Protein AF-Q10W03-F1 (afdb_monomer_lite)

Sequence (124 aa):
MLGINYPPSSGLFPDIRHQALEIKHHTGKSITVDFGRHHPGSEEIINETWNQKLQIKVNQVRYLIALAPPPTYKVSTLILLTESEIMDVFGVSPKATIKYQMGISKKWCEEHQGKMLVGQSIWL

Structure (mmCIF, N/CA/C/O backbone):
data_AF-Q10W03-F1
#
_entry.id   AF-Q10W03-F1
#
loop_
_atom_site.group_PDB
_atom_site.id
_atom_site.type_symbol
_atom_site.label_atom_id
_atom_site.label_alt_id
_atom_site.label_comp_id
_atom_site.label_asym_id
_atom_site.label_entity_id
_atom_site.label_seq_id
_atom_site.pdbx_PDB_ins_code
_atom_site.Cartn_x
_atom_site.Cartn_y
_atom_site.Cartn_z
_atom_site.occupancy
_atom_site.B_iso_or_equiv
_atom_site.auth_seq_id
_atom_site.auth_comp_id
_atom_site.auth_asym_id
_atom_site.auth_atom_id
_atom_site.pdbx_PDB_model_num
ATOM 1 N N . MET A 1 1 ? -19.520 -9.509 -12.313 1.00 34.53 1 MET A N 1
ATOM 2 C CA . MET A 1 1 ? -20.001 -8.338 -11.552 1.00 34.53 1 MET A CA 1
ATOM 3 C C . MET A 1 1 ? -20.333 -8.829 -10.145 1.00 34.53 1 MET A C 1
ATOM 5 O O . MET A 1 1 ? -21.371 -9.446 -9.961 1.00 34.53 1 MET A O 1
ATOM 9 N N . LEU A 1 2 ? -19.400 -8.707 -9.196 1.00 37.47 2 LEU A N 1
ATOM 10 C CA . LEU A 1 2 ? -19.584 -9.168 -7.812 1.00 37.47 2 LEU A CA 1
ATOM 11 C C . LEU A 1 2 ? -20.235 -8.043 -6.999 1.00 37.47 2 LEU A C 1
ATOM 13 O O . LEU A 1 2 ? -19.556 -7.282 -6.320 1.00 37.47 2 LEU A O 1
ATOM 17 N N . GLY A 1 3 ? -21.551 -7.898 -7.137 1.00 35.19 3 GLY A N 1
ATOM 18 C CA . GLY A 1 3 ? -22.354 -7.076 -6.238 1.00 35.19 3 GLY A CA 1
ATOM 19 C C . GLY A 1 3 ? -22.885 -7.960 -5.120 1.00 35.19 3 GLY A C 1
ATOM 20 O O . GLY A 1 3 ? -23.785 -8.764 -5.352 1.00 35.19 3 GLY A O 1
ATOM 21 N N . ILE A 1 4 ? -22.318 -7.846 -3.921 1.00 45.59 4 ILE A N 1
ATOM 22 C CA . ILE A 1 4 ? -22.945 -8.404 -2.721 1.00 45.59 4 ILE A CA 1
ATOM 23 C C . ILE A 1 4 ? -24.218 -7.580 -2.492 1.00 45.59 4 ILE A C 1
ATOM 25 O O . ILE A 1 4 ? -24.146 -6.393 -2.178 1.00 45.59 4 ILE A O 1
ATOM 29 N N . ASN A 1 5 ? -25.384 -8.191 -2.718 1.00 43.19 5 ASN A N 1
ATOM 30 C CA . ASN A 1 5 ? -26.686 -7.576 -2.466 1.00 43.19 5 ASN A CA 1
ATOM 31 C C . ASN A 1 5 ? -26.882 -7.408 -0.954 1.00 43.19 5 ASN A C 1
ATOM 33 O O . ASN A 1 5 ? -27.284 -8.347 -0.268 1.00 43.19 5 ASN A O 1
ATOM 37 N N . TYR A 1 6 ? -26.613 -6.212 -0.436 1.00 48.69 6 TYR A N 1
ATOM 38 C CA . TYR A 1 6 ? -27.100 -5.816 0.882 1.00 48.69 6 TYR A CA 1
ATOM 39 C C . TYR A 1 6 ? -28.586 -5.431 0.783 1.00 48.69 6 TYR A C 1
ATOM 41 O O . TYR A 1 6 ? -28.965 -4.719 -0.151 1.00 48.69 6 TYR A O 1
ATOM 49 N N . PRO A 1 7 ? -29.450 -5.883 1.711 1.00 46.53 7 PRO A N 1
ATOM 50 C CA . PRO A 1 7 ? -30.857 -5.500 1.706 1.00 46.53 7 PRO A CA 1
ATOM 51 C C . PRO A 1 7 ? -31.017 -3.978 1.914 1.00 46.53 7 PRO A C 1
ATOM 53 O O . PRO A 1 7 ? -30.262 -3.389 2.692 1.00 46.53 7 PRO A O 1
ATOM 56 N N . PRO A 1 8 ? -31.998 -3.313 1.269 1.00 54.28 8 PRO A N 1
ATOM 57 C CA . PRO A 1 8 ? -31.991 -1.855 1.087 1.00 54.28 8 PRO A CA 1
ATOM 58 C C . PRO A 1 8 ? -32.394 -1.028 2.322 1.00 54.28 8 PRO A C 1
ATOM 60 O O . PRO A 1 8 ? -32.637 0.168 2.195 1.00 54.28 8 PRO A O 1
ATOM 63 N N . SER A 1 9 ? -32.527 -1.624 3.509 1.00 48.84 9 SER A N 1
ATOM 64 C CA . SER A 1 9 ? -33.295 -1.024 4.612 1.00 48.84 9 SER A CA 1
ATOM 65 C C . SER A 1 9 ? -32.530 -0.786 5.919 1.00 48.84 9 SER A C 1
ATOM 67 O O . SER A 1 9 ? -33.158 -0.587 6.954 1.00 48.84 9 SER A O 1
ATOM 69 N N . SER A 1 10 ? -31.195 -0.754 5.913 1.00 50.09 10 SER A N 1
ATOM 70 C CA . SER A 1 10 ? -30.420 -0.404 7.120 1.00 50.09 10 SER A CA 1
ATOM 71 C C . SER A 1 10 ? -29.183 0.448 6.831 1.00 50.09 10 SER A C 1
ATOM 73 O O . SER A 1 10 ? -28.150 0.277 7.477 1.00 50.09 10 SER A O 1
ATOM 75 N N . GLY A 1 11 ? -29.274 1.351 5.849 1.00 53.00 11 GLY A N 1
ATOM 76 C CA . GLY A 1 11 ? -28.240 2.342 5.536 1.00 53.00 11 GLY A CA 1
ATOM 77 C C . GLY A 1 11 ? -28.098 3.381 6.649 1.00 53.00 11 GLY A C 1
ATOM 78 O O . GLY A 1 11 ? -28.486 4.535 6.488 1.00 53.00 11 GLY A O 1
ATOM 79 N N . LEU A 1 12 ? -27.599 2.956 7.807 1.00 49.69 12 LEU A N 1
ATOM 80 C CA . LEU A 1 12 ? -27.245 3.824 8.917 1.00 49.69 12 LEU A CA 1
ATOM 81 C C . LEU A 1 12 ? -25.761 4.171 8.801 1.00 49.69 12 LEU A C 1
ATOM 83 O O . LEU A 1 12 ? -24.909 3.289 8.867 1.00 49.69 12 LEU A O 1
ATOM 87 N N . PHE A 1 13 ? -25.494 5.476 8.702 1.00 50.97 13 PHE A N 1
ATOM 88 C CA . PHE A 1 13 ? -24.177 6.112 8.611 1.00 50.97 13 PHE A CA 1
ATOM 89 C C . PHE A 1 13 ? -23.419 5.881 7.294 1.00 50.97 13 PHE A C 1
ATOM 91 O O . PHE A 1 13 ? -23.538 4.828 6.673 1.00 50.97 13 PHE A O 1
ATOM 98 N N . PRO A 1 14 ? -22.643 6.877 6.825 1.00 53.69 14 PRO A N 1
ATOM 99 C CA . PRO A 1 14 ? -21.878 6.715 5.600 1.00 53.69 14 PRO A CA 1
ATOM 100 C C . PRO A 1 14 ? -20.869 5.574 5.797 1.00 53.69 14 PRO A C 1
ATOM 102 O O . PRO A 1 14 ? -20.241 5.470 6.853 1.00 53.69 14 PRO A O 1
ATOM 105 N N . ASP A 1 15 ? -20.711 4.720 4.783 1.00 58.84 15 ASP A N 1
ATOM 106 C CA . ASP A 1 15 ? -19.875 3.506 4.802 1.00 58.84 15 ASP A CA 1
ATOM 107 C C . ASP A 1 15 ? -18.355 3.809 4.817 1.00 58.84 15 ASP A C 1
ATOM 109 O O . ASP A 1 15 ? -17.513 3.063 4.324 1.00 58.84 15 ASP A O 1
ATOM 113 N N . ILE A 1 16 ? -17.977 4.949 5.404 1.00 61.50 16 ILE A N 1
ATOM 114 C CA . ILE A 1 16 ? -16.630 5.529 5.407 1.00 61.50 16 ILE A CA 1
ATOM 115 C C . ILE A 1 16 ? -15.619 4.580 6.050 1.00 61.50 16 ILE A C 1
ATOM 117 O O . ILE A 1 16 ? -14.463 4.543 5.637 1.00 61.50 16 ILE A O 1
ATOM 121 N N . ARG A 1 17 ? -16.055 3.757 7.014 1.00 53.53 17 ARG A N 1
ATOM 122 C CA . ARG A 1 17 ? -15.205 2.755 7.680 1.00 53.53 17 ARG A CA 1
ATOM 123 C C . ARG A 1 17 ? -14.593 1.760 6.691 1.00 53.53 17 ARG A C 1
ATOM 125 O O . ARG A 1 17 ? -13.501 1.268 6.935 1.00 53.53 17 ARG A O 1
ATOM 132 N N . HIS A 1 18 ? -15.274 1.491 5.576 1.00 60.75 18 HIS A N 1
ATOM 133 C CA . HIS A 1 18 ? -14.794 0.614 4.511 1.00 60.75 18 HIS A CA 1
ATOM 134 C C . HIS A 1 18 ? -14.255 1.403 3.305 1.00 60.75 18 HIS A C 1
ATOM 136 O O . HIS A 1 18 ? -13.846 0.790 2.322 1.00 60.75 18 HIS A O 1
ATOM 142 N N . GLN A 1 19 ? -14.218 2.735 3.370 1.00 73.88 19 GLN A N 1
ATOM 143 C CA . GLN A 1 19 ? -13.755 3.620 2.293 1.00 73.88 19 GLN A CA 1
ATOM 144 C C . GLN A 1 19 ? -12.468 4.375 2.650 1.00 73.88 19 GLN A C 1
ATOM 146 O O . GLN A 1 19 ? -11.981 5.160 1.838 1.00 73.88 19 GLN A O 1
ATOM 151 N N . ALA A 1 20 ? -11.899 4.144 3.839 1.00 85.69 20 ALA A N 1
ATOM 152 C CA . ALA A 1 20 ? -10.590 4.664 4.210 1.00 85.69 20 ALA A CA 1
ATOM 153 C C . ALA A 1 20 ? -9.514 4.034 3.311 1.00 85.69 20 ALA A C 1
ATOM 155 O O . ALA A 1 20 ? -9.090 2.894 3.511 1.00 85.69 20 ALA A O 1
ATOM 156 N N . LEU A 1 21 ? -9.119 4.782 2.285 1.00 89.00 21 LEU A N 1
ATOM 157 C CA . LEU A 1 21 ? -8.162 4.365 1.274 1.00 89.00 21 LEU A CA 1
ATOM 158 C C . LEU A 1 21 ? -7.032 5.386 1.204 1.00 89.00 21 LEU A C 1
ATOM 160 O O . LEU A 1 21 ? -7.260 6.556 0.891 1.00 89.00 21 LEU A O 1
ATOM 164 N N . GLU A 1 22 ? -5.810 4.935 1.447 1.00 89.00 22 GLU A N 1
ATOM 165 C CA . GLU A 1 22 ? -4.618 5.724 1.184 1.00 89.00 22 GLU A CA 1
ATOM 166 C C . GLU A 1 22 ? -4.077 5.391 -0.207 1.00 89.00 22 GLU A C 1
ATOM 168 O O . GLU A 1 22 ? -3.783 4.239 -0.532 1.00 89.00 22 GLU A O 1
ATOM 173 N N . ILE A 1 23 ? -3.946 6.420 -1.044 1.00 91.12 23 ILE A N 1
ATOM 174 C CA . ILE A 1 23 ? -3.450 6.278 -2.411 1.00 91.12 23 ILE A CA 1
ATOM 175 C C . ILE A 1 23 ? -1.988 6.705 -2.449 1.00 91.12 23 ILE A C 1
ATOM 177 O O . ILE A 1 23 ? -1.643 7.819 -2.049 1.00 91.12 23 ILE A O 1
ATOM 181 N N . LYS A 1 24 ? -1.125 5.834 -2.971 1.00 88.62 24 LYS A N 1
ATOM 182 C CA . LYS A 1 24 ? 0.300 6.111 -3.158 1.00 88.62 24 LYS A CA 1
ATOM 183 C C . LYS A 1 24 ? 0.677 5.945 -4.618 1.00 88.62 24 LYS A C 1
ATOM 185 O O . LYS A 1 24 ? 0.387 4.929 -5.239 1.00 88.62 24 LYS A O 1
ATOM 190 N N . HIS A 1 25 ? 1.368 6.943 -5.151 1.00 87.44 25 HIS A N 1
ATOM 191 C CA . HIS A 1 25 ? 1.945 6.894 -6.485 1.00 87.44 25 HIS A CA 1
ATOM 192 C C . HIS A 1 25 ? 3.465 6.838 -6.357 1.00 87.44 25 HIS A C 1
ATOM 194 O O . HIS A 1 25 ? 4.083 7.784 -5.865 1.00 87.44 25 HIS A O 1
ATOM 200 N N . HIS A 1 26 ? 4.062 5.717 -6.758 1.00 85.38 26 HIS A N 1
ATOM 201 C CA . HIS A 1 26 ? 5.485 5.463 -6.566 1.00 85.38 26 HIS A CA 1
ATOM 202 C C . HIS A 1 26 ? 6.252 5.523 -7.885 1.00 85.38 26 HIS A C 1
ATOM 204 O O . HIS A 1 26 ? 6.099 4.659 -8.747 1.00 85.38 26 HIS A O 1
ATOM 210 N N . THR A 1 27 ? 7.116 6.530 -8.015 1.00 80.69 27 THR A N 1
ATOM 211 C CA . THR A 1 27 ? 7.897 6.822 -9.232 1.00 80.69 27 THR A CA 1
ATOM 212 C C . THR A 1 27 ? 9.408 6.677 -9.040 1.00 80.69 27 THR A C 1
ATOM 214 O O . THR A 1 27 ? 10.193 7.059 -9.907 1.00 80.69 27 THR A O 1
ATOM 217 N N . GLY A 1 28 ? 9.849 6.156 -7.892 1.00 71.75 28 GLY A N 1
ATOM 218 C CA . GLY A 1 28 ? 11.267 6.002 -7.567 1.00 71.75 28 GLY A CA 1
ATOM 219 C C . GLY A 1 28 ? 11.917 4.782 -8.228 1.00 71.75 28 GLY A C 1
ATOM 220 O O . GLY A 1 28 ? 11.262 3.778 -8.495 1.00 71.75 28 GLY A O 1
ATOM 221 N N . LYS A 1 29 ? 13.243 4.842 -8.435 1.00 63.84 29 LYS A N 1
ATOM 222 C CA . LYS A 1 29 ? 14.055 3.666 -8.820 1.00 63.84 29 LYS A CA 1
ATOM 223 C C . LYS A 1 29 ? 14.201 2.659 -7.674 1.00 63.84 29 LYS A C 1
ATOM 225 O O . LYS A 1 29 ? 14.275 1.462 -7.923 1.00 63.84 29 LYS A O 1
ATOM 230 N N . SER A 1 30 ? 14.264 3.139 -6.429 1.00 65.31 30 SER A N 1
ATOM 231 C CA . SER A 1 30 ? 14.165 2.291 -5.240 1.00 65.31 30 SER A CA 1
ATOM 232 C C . SER A 1 30 ? 12.703 1.967 -4.995 1.00 65.31 30 SER A C 1
ATOM 234 O O . SER A 1 30 ? 11.881 2.880 -4.953 1.00 65.31 30 SER A O 1
ATOM 236 N N . ILE A 1 31 ? 12.371 0.697 -4.798 1.00 67.56 31 ILE A N 1
ATOM 237 C CA . ILE A 1 31 ? 10.983 0.262 -4.637 1.00 67.56 31 ILE A CA 1
ATOM 238 C C . ILE A 1 31 ? 10.601 0.259 -3.157 1.00 67.56 31 ILE A C 1
ATOM 240 O O . ILE A 1 31 ? 10.261 -0.766 -2.586 1.00 67.56 31 ILE A O 1
ATOM 244 N N . THR A 1 32 ? 10.749 1.420 -2.520 1.00 76.06 32 THR A N 1
ATOM 245 C CA . THR A 1 32 ? 10.415 1.626 -1.111 1.00 76.06 32 THR A CA 1
ATOM 246 C C . THR A 1 32 ? 9.210 2.544 -1.009 1.00 76.06 32 THR A C 1
ATOM 248 O O . THR A 1 32 ? 9.273 3.684 -1.465 1.00 76.06 32 THR A O 1
ATOM 251 N N . VAL A 1 33 ? 8.134 2.051 -0.407 1.00 78.12 33 VAL A N 1
ATOM 252 C CA . VAL A 1 33 ? 6.899 2.797 -0.168 1.00 78.12 33 VAL A CA 1
ATOM 253 C C . VAL A 1 33 ? 6.903 3.296 1.279 1.00 78.12 33 VAL A C 1
ATOM 255 O O . VAL A 1 33 ? 7.166 2.533 2.206 1.00 78.12 33 VAL A O 1
ATOM 258 N N . ASP A 1 34 ? 6.658 4.593 1.463 1.00 81.81 34 ASP A N 1
ATOM 259 C CA . ASP A 1 34 ? 6.554 5.251 2.772 1.00 81.81 34 ASP A CA 1
ATOM 260 C C . ASP A 1 34 ? 5.107 5.170 3.265 1.00 81.81 34 ASP A C 1
ATOM 262 O O . ASP A 1 34 ? 4.222 5.704 2.600 1.00 81.81 34 ASP A O 1
ATOM 266 N N . PHE A 1 35 ? 4.863 4.527 4.404 1.00 79.81 35 PHE A N 1
ATOM 267 C CA . PHE A 1 35 ? 3.551 4.388 5.052 1.00 79.81 35 PHE A CA 1
ATOM 268 C C . PHE A 1 35 ? 3.341 5.408 6.186 1.00 79.81 35 PHE A C 1
ATOM 270 O O . PHE A 1 35 ? 2.405 5.303 6.975 1.00 79.81 35 PHE A O 1
ATOM 277 N N . GLY A 1 36 ? 4.190 6.434 6.265 1.00 82.00 36 GLY A N 1
ATOM 278 C CA . GLY A 1 36 ? 4.119 7.455 7.301 1.00 82.00 36 GLY A CA 1
ATOM 279 C C . GLY A 1 36 ? 4.708 6.964 8.619 1.00 82.00 36 GLY A C 1
ATOM 280 O O . GLY A 1 36 ? 5.632 6.165 8.636 1.00 82.00 36 GLY A O 1
ATOM 281 N N . ARG A 1 37 ? 4.221 7.486 9.746 1.00 79.62 37 ARG A N 1
ATOM 282 C CA . ARG A 1 37 ? 4.764 7.178 11.085 1.00 79.62 37 ARG A CA 1
ATOM 283 C C . ARG A 1 37 ? 4.273 5.853 11.676 1.00 79.62 37 ARG A C 1
ATOM 285 O O . ARG A 1 37 ? 4.849 5.377 12.645 1.00 79.62 37 ARG A O 1
ATOM 292 N N . HIS A 1 38 ? 3.202 5.295 11.120 1.00 80.94 38 HIS A N 1
ATOM 293 C CA . HIS A 1 38 ? 2.467 4.189 11.721 1.00 80.94 38 HIS A CA 1
ATOM 294 C C . HIS A 1 38 ? 2.691 2.892 10.958 1.00 80.94 38 HIS A C 1
ATOM 296 O O . HIS A 1 38 ? 2.732 2.881 9.730 1.00 80.94 38 HIS A O 1
ATOM 302 N N . HIS A 1 39 ? 2.802 1.789 11.694 1.00 84.12 39 HIS A N 1
ATOM 303 C CA . HIS A 1 39 ? 2.791 0.459 11.099 1.00 84.12 39 HIS A CA 1
ATOM 304 C C . HIS A 1 39 ? 1.378 0.160 10.561 1.00 84.12 39 HIS A C 1
ATOM 306 O O . HIS A 1 39 ? 0.434 0.286 11.342 1.00 84.12 39 HIS A O 1
ATOM 312 N N . PRO A 1 40 ? 1.199 -0.283 9.301 1.00 85.38 40 PRO A N 1
ATOM 313 C CA . PRO A 1 40 ? -0.126 -0.532 8.723 1.00 85.38 40 PRO A CA 1
ATOM 314 C C . PRO A 1 40 ? -1.011 -1.463 9.564 1.00 85.38 40 PRO A C 1
ATOM 316 O O . PRO A 1 40 ? -2.187 -1.195 9.747 1.00 85.38 40 PRO A O 1
ATOM 319 N N . GLY A 1 41 ? -0.437 -2.510 10.162 1.00 85.69 41 GLY A N 1
ATOM 320 C CA . GLY A 1 41 ? -1.147 -3.407 11.088 1.00 85.69 41 GLY A CA 1
ATOM 321 C C . GLY A 1 41 ? -1.445 -2.857 12.497 1.00 85.69 41 GLY A C 1
ATOM 322 O O . GLY A 1 41 ? -1.886 -3.625 13.346 1.00 85.69 41 GLY A O 1
ATOM 323 N N . SER A 1 42 ? -1.174 -1.580 12.795 1.00 87.31 42 SER A N 1
ATOM 324 C CA . SER A 1 42 ? -1.372 -1.015 14.140 1.00 87.31 42 SER A CA 1
ATOM 325 C C . SER A 1 42 ? -2.854 -0.814 14.481 1.00 87.31 42 SER A C 1
ATOM 327 O O . SER A 1 42 ? -3.635 -0.308 13.676 1.00 87.31 42 SER A O 1
ATOM 329 N N . GLU A 1 43 ? -3.245 -1.146 15.713 1.00 89.94 43 GLU A N 1
ATOM 330 C CA . GLU A 1 43 ? -4.592 -0.863 16.228 1.00 89.94 43 GLU A CA 1
ATOM 331 C C . GLU A 1 43 ? -4.758 0.569 16.766 1.00 89.94 43 GLU A C 1
ATOM 333 O O . GLU A 1 43 ? -5.825 0.918 17.282 1.00 89.94 43 GLU A O 1
ATOM 338 N N . GLU A 1 44 ? -3.713 1.394 16.679 1.00 90.62 44 GLU A N 1
ATOM 339 C CA . GLU A 1 44 ? -3.744 2.783 17.125 1.00 90.62 44 GLU A CA 1
ATOM 340 C C . GLU A 1 44 ? -4.772 3.605 16.347 1.00 90.62 44 GLU A C 1
ATOM 342 O O . GLU A 1 44 ? -4.927 3.473 15.131 1.00 90.62 44 GLU A O 1
ATOM 347 N N . ILE A 1 45 ? -5.448 4.509 17.053 1.00 90.62 45 ILE A N 1
ATOM 348 C CA . ILE A 1 45 ? -6.338 5.489 16.436 1.00 90.62 45 ILE A CA 1
ATOM 349 C C . ILE A 1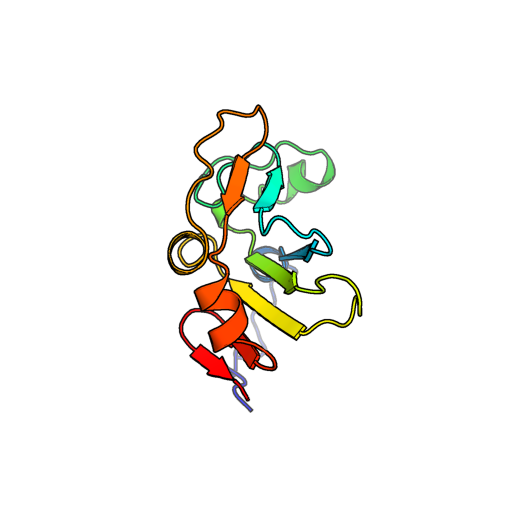 45 ? -5.482 6.568 15.778 1.00 90.62 45 ILE A C 1
ATOM 351 O O . ILE A 1 45 ? -4.581 7.133 16.404 1.00 90.62 45 ILE A O 1
ATOM 355 N N . ILE A 1 46 ? -5.784 6.891 14.520 1.00 89.25 46 ILE A N 1
ATOM 356 C CA . ILE A 1 46 ? -5.092 7.959 13.798 1.00 89.25 46 ILE A CA 1
ATOM 357 C C . ILE A 1 46 ? -5.416 9.290 14.489 1.00 89.25 46 ILE A C 1
ATOM 359 O O . ILE A 1 46 ? -6.524 9.814 14.364 1.00 89.25 46 ILE A O 1
ATOM 363 N N . ASN A 1 47 ? -4.457 9.824 15.248 1.00 88.81 47 ASN A N 1
ATOM 364 C CA . ASN A 1 47 ? -4.625 11.052 16.023 1.00 88.81 47 ASN A CA 1
ATOM 365 C C . ASN A 1 47 ? -4.438 12.297 15.141 1.00 88.81 47 ASN A C 1
ATOM 367 O O . ASN A 1 47 ? -3.426 12.993 15.227 1.00 88.81 47 ASN A O 1
ATOM 371 N N . GLU A 1 48 ? -5.410 12.527 14.263 1.00 86.38 48 GLU A N 1
ATOM 372 C CA . GLU A 1 48 ? -5.491 13.677 13.364 1.00 86.38 48 GLU A CA 1
ATOM 373 C C . GLU A 1 48 ? -6.852 14.361 13.519 1.00 86.38 48 GLU A C 1
ATOM 375 O O . GLU A 1 48 ? -7.867 13.701 13.764 1.00 86.38 48 GLU A O 1
ATOM 380 N N . THR A 1 49 ? -6.906 15.682 13.331 1.00 87.19 49 THR A N 1
ATOM 381 C CA . THR A 1 49 ? -8.129 16.480 13.546 1.00 87.19 49 THR A CA 1
ATOM 382 C C . THR A 1 49 ? -9.329 15.954 12.753 1.00 87.19 49 THR A C 1
ATOM 384 O O . THR A 1 49 ? -10.440 15.889 13.276 1.00 87.19 49 THR A O 1
ATOM 387 N N . TRP A 1 50 ? -9.110 15.513 11.511 1.00 84.75 50 TRP A N 1
ATOM 388 C CA . TRP A 1 50 ? -10.162 14.970 10.644 1.00 84.75 50 TRP A CA 1
ATOM 389 C C . TRP A 1 50 ? -10.734 13.634 11.145 1.00 84.75 50 TRP A C 1
ATOM 391 O O . TRP A 1 50 ? -11.874 13.297 10.829 1.00 84.75 50 TRP A O 1
ATOM 401 N N . ASN A 1 51 ? -9.978 12.893 11.958 1.00 87.38 51 ASN A N 1
ATOM 402 C CA . ASN A 1 51 ? -10.359 11.575 12.452 1.00 87.38 51 ASN A CA 1
ATOM 403 C C . ASN A 1 51 ? -10.951 11.599 13.874 1.00 87.38 51 ASN A C 1
ATOM 405 O O . ASN A 1 51 ? -11.426 10.576 14.359 1.00 87.38 51 ASN A O 1
ATOM 409 N N . GLN A 1 52 ? -10.998 12.754 14.547 1.00 85.25 52 GLN A N 1
ATOM 410 C CA . GLN A 1 52 ? -11.462 12.860 15.941 1.00 85.25 52 GLN A CA 1
ATOM 411 C C . GLN A 1 52 ? -12.881 12.315 16.174 1.00 85.25 52 GLN A C 1
ATOM 413 O O . GLN A 1 52 ? -13.175 11.820 17.257 1.00 85.25 52 GLN A O 1
ATOM 418 N N . LYS A 1 53 ? -13.769 12.379 15.176 1.00 85.06 53 LYS A N 1
ATOM 419 C CA . LYS A 1 53 ? -15.133 11.826 15.281 1.00 85.06 53 LYS A CA 1
ATOM 420 C C . LYS A 1 53 ? -15.250 10.392 14.770 1.00 85.06 53 LYS A C 1
ATOM 422 O O . LYS A 1 53 ? -16.107 9.655 15.241 1.00 85.06 53 LYS A O 1
ATOM 427 N N . LEU A 1 54 ? -14.431 10.025 13.786 1.00 83.62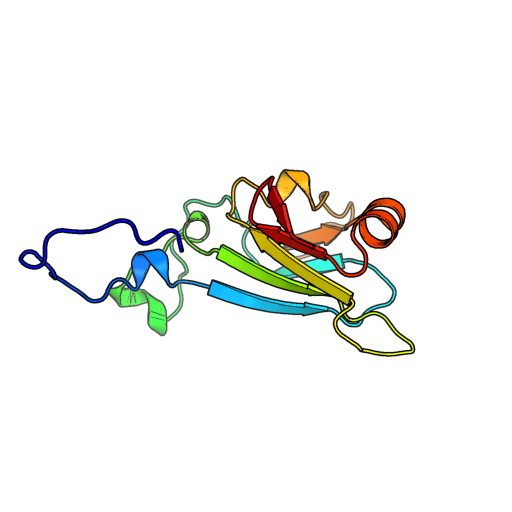 54 LEU A N 1
ATOM 428 C CA . LEU A 1 54 ? -14.517 8.734 13.100 1.00 83.62 54 LEU A CA 1
ATOM 429 C C . LEU A 1 54 ? -13.736 7.641 13.832 1.00 83.62 54 LEU A C 1
ATOM 431 O O . LEU A 1 54 ? -14.116 6.478 13.739 1.00 83.62 54 LEU A O 1
ATOM 435 N N . GLN A 1 55 ? -12.690 8.022 14.575 1.00 88.69 55 GLN A N 1
ATOM 436 C CA . GLN A 1 55 ? -11.862 7.120 15.376 1.00 88.69 55 GLN A CA 1
ATOM 437 C C . GLN A 1 55 ? -11.312 5.941 14.551 1.00 88.69 55 GLN A C 1
ATOM 439 O O . GLN A 1 55 ? -11.205 4.820 15.044 1.00 88.69 55 GLN A O 1
ATOM 444 N N . ILE A 1 56 ? -10.965 6.195 13.283 1.00 88.00 56 ILE A N 1
ATOM 445 C CA . ILE A 1 56 ? -10.380 5.199 12.380 1.00 88.00 56 ILE A CA 1
ATOM 446 C C . ILE A 1 56 ? -9.024 4.768 12.934 1.00 88.00 56 ILE A C 1
ATOM 448 O O . ILE A 1 56 ? -8.179 5.612 13.266 1.00 88.00 56 ILE A O 1
ATOM 452 N N . LYS A 1 57 ? -8.834 3.455 13.031 1.00 90.50 57 LYS A N 1
ATOM 453 C CA . LYS A 1 57 ? -7.558 2.831 13.378 1.00 90.50 57 LYS A CA 1
ATOM 454 C C . LYS A 1 57 ? -6.665 2.697 12.149 1.00 90.50 57 LYS A C 1
ATOM 456 O O . LYS A 1 57 ? -7.163 2.611 11.028 1.00 90.50 57 LYS A O 1
ATOM 461 N N . VAL A 1 58 ? -5.351 2.633 12.348 1.00 88.75 58 VAL A N 1
ATOM 462 C CA . VAL A 1 58 ? -4.393 2.468 11.238 1.00 88.75 58 VAL A CA 1
ATOM 463 C C . VAL A 1 58 ? -4.685 1.187 10.444 1.00 88.75 58 VAL A C 1
ATOM 465 O O . VAL A 1 58 ? -4.792 1.245 9.223 1.00 88.75 58 VAL A O 1
ATOM 468 N N . ASN A 1 59 ? -4.952 0.076 11.133 1.00 89.62 59 ASN A N 1
ATOM 469 C CA . ASN A 1 59 ? -5.305 -1.217 10.535 1.00 89.62 59 ASN A CA 1
ATOM 470 C C . ASN A 1 59 ? -6.646 -1.259 9.781 1.00 89.62 59 ASN A C 1
ATOM 472 O O . ASN A 1 59 ? -6.999 -2.290 9.224 1.00 89.62 59 ASN A O 1
ATOM 476 N N . GLN A 1 60 ? -7.410 -0.165 9.760 1.00 88.25 60 GLN A N 1
ATOM 477 C CA . GLN A 1 60 ? -8.644 -0.052 8.975 1.00 88.25 60 GLN A CA 1
ATOM 478 C C . GLN A 1 60 ? -8.419 0.658 7.632 1.00 88.25 60 GLN A C 1
ATOM 480 O O . GLN A 1 60 ? -9.344 0.749 6.823 1.00 88.25 60 GLN A O 1
ATOM 485 N N . VAL A 1 61 ? -7.209 1.168 7.387 1.00 88.56 61 VAL A N 1
ATOM 486 C CA . VAL A 1 61 ? -6.836 1.825 6.134 1.00 88.56 61 VAL A CA 1
ATOM 487 C C . VAL A 1 61 ? -6.394 0.777 5.119 1.00 88.56 61 VAL A C 1
ATOM 489 O O . VAL A 1 61 ? -5.517 -0.042 5.385 1.00 88.56 61 VAL A O 1
ATOM 492 N N . ARG A 1 62 ? -6.982 0.829 3.922 1.00 90.19 62 ARG A N 1
ATOM 493 C CA . ARG A 1 62 ? -6.511 0.062 2.761 1.00 90.19 62 ARG A CA 1
ATOM 494 C C . ARG A 1 62 ? -5.574 0.910 1.919 1.00 90.19 62 ARG A C 1
ATOM 496 O O . ARG A 1 62 ? -5.667 2.138 1.927 1.00 90.19 62 ARG A O 1
ATOM 503 N N . TYR A 1 63 ? -4.719 0.263 1.140 1.00 90.12 63 TYR A N 1
ATOM 504 C CA . TYR A 1 63 ? -3.717 0.952 0.335 1.00 90.12 63 TYR A CA 1
ATOM 505 C C . TYR A 1 63 ? -3.912 0.651 -1.140 1.00 90.12 63 TYR A C 1
ATOM 507 O O . TYR A 1 63 ? -3.872 -0.510 -1.540 1.00 90.12 63 TYR A O 1
ATOM 515 N N . LEU A 1 64 ? -4.079 1.703 -1.943 1.00 92.62 64 LEU A N 1
ATOM 516 C CA . LEU A 1 64 ? -3.980 1.631 -3.397 1.00 92.62 64 LEU A CA 1
ATOM 517 C C . LEU A 1 64 ? -2.627 2.196 -3.820 1.00 92.62 64 LEU A C 1
ATOM 519 O O . LEU A 1 64 ? -2.388 3.401 -3.742 1.00 92.62 64 LEU A O 1
ATOM 523 N N . ILE A 1 65 ? -1.740 1.324 -4.280 1.00 91.69 65 ILE A N 1
ATOM 524 C CA . ILE A 1 65 ? -0.378 1.673 -4.666 1.00 91.69 65 ILE A CA 1
ATOM 525 C C . ILE A 1 65 ? -0.247 1.512 -6.179 1.00 91.69 65 ILE A C 1
ATOM 527 O O . ILE A 1 65 ? -0.382 0.417 -6.724 1.00 91.69 65 ILE A O 1
ATOM 531 N N . ALA A 1 66 ? 0.030 2.619 -6.857 1.00 92.19 66 ALA A N 1
ATOM 532 C CA . ALA A 1 66 ? 0.332 2.656 -8.278 1.00 92.19 66 ALA A CA 1
ATOM 533 C C . ALA A 1 66 ? 1.849 2.718 -8.477 1.00 92.19 66 ALA A C 1
ATOM 535 O O . ALA A 1 66 ? 2.500 3.687 -8.073 1.00 92.19 66 ALA A O 1
ATOM 536 N N . LEU A 1 67 ? 2.412 1.685 -9.106 1.00 90.19 67 LEU A N 1
ATOM 537 C CA . LEU A 1 67 ? 3.827 1.639 -9.465 1.00 90.19 67 LEU A CA 1
ATOM 538 C C . LEU A 1 67 ? 4.016 2.250 -10.853 1.00 90.19 67 LEU A C 1
ATOM 540 O O . LEU A 1 67 ? 3.451 1.756 -11.828 1.00 90.19 67 LEU A O 1
ATOM 544 N N . ALA A 1 68 ? 4.816 3.310 -10.939 1.00 90.06 68 ALA A N 1
ATOM 545 C CA . ALA A 1 68 ? 5.091 4.041 -12.173 1.00 90.06 68 ALA A CA 1
ATOM 546 C C . ALA A 1 68 ? 6.594 4.353 -12.307 1.00 90.06 68 ALA A C 1
ATOM 548 O O . ALA A 1 68 ? 7.011 5.512 -12.201 1.00 90.06 68 ALA A O 1
ATOM 549 N N . PRO A 1 69 ? 7.443 3.327 -12.493 1.00 85.12 69 PRO A N 1
ATOM 550 C CA . PRO A 1 69 ? 8.888 3.500 -12.466 1.00 85.12 69 PRO A CA 1
ATOM 551 C C . PRO A 1 69 ? 9.406 4.354 -13.643 1.00 85.12 69 PRO A C 1
ATOM 553 O O . PRO A 1 69 ? 8.817 4.382 -14.733 1.00 85.12 69 PRO A O 1
ATOM 556 N N . PRO A 1 70 ? 10.556 5.029 -13.468 1.00 86.25 70 PRO A N 1
ATOM 557 C CA . PRO A 1 70 ? 11.230 5.715 -14.557 1.00 86.25 70 PRO A CA 1
ATOM 558 C C . PRO A 1 70 ? 11.787 4.690 -15.563 1.00 86.25 70 PRO A C 1
ATOM 560 O O . PRO A 1 70 ? 12.037 3.539 -15.204 1.00 86.25 70 PRO A O 1
ATOM 563 N N . PRO A 1 71 ? 12.052 5.096 -16.816 1.00 87.62 71 PRO A N 1
ATOM 564 C CA . PRO A 1 71 ? 11.920 6.458 -17.339 1.00 87.62 71 PRO A CA 1
ATOM 565 C C . PRO A 1 71 ? 10.512 6.797 -17.843 1.00 87.62 71 PRO A C 1
ATOM 567 O O . PRO A 1 71 ? 10.252 7.951 -18.161 1.00 87.62 71 PRO A O 1
ATOM 570 N N . THR A 1 72 ? 9.617 5.812 -17.963 1.00 86.06 72 THR A N 1
ATOM 571 C CA . THR A 1 72 ? 8.328 6.020 -18.643 1.00 86.06 72 THR A CA 1
ATOM 572 C C . THR A 1 72 ? 7.288 6.712 -17.770 1.00 86.06 72 THR A C 1
ATOM 574 O O . THR A 1 72 ? 6.403 7.363 -18.318 1.00 86.06 72 THR A O 1
ATOM 577 N N . TYR A 1 73 ? 7.378 6.556 -16.440 1.00 86.12 73 TYR A N 1
ATOM 578 C CA . TYR A 1 73 ? 6.409 7.067 -15.461 1.00 86.12 73 TYR A CA 1
ATOM 579 C C . TYR A 1 73 ? 4.953 6.678 -15.759 1.00 86.12 73 TYR A C 1
ATOM 581 O O . TYR A 1 73 ? 4.016 7.320 -15.287 1.00 86.12 73 TYR A O 1
ATOM 589 N N . LYS A 1 74 ? 4.748 5.619 -16.548 1.00 89.88 74 LYS A N 1
ATOM 590 C CA . LYS A 1 74 ? 3.433 5.029 -16.779 1.00 89.88 74 LYS A CA 1
ATOM 591 C C . LYS A 1 74 ? 3.143 4.053 -15.654 1.00 89.88 74 LYS A C 1
ATOM 593 O O . LYS A 1 74 ? 4.033 3.297 -15.268 1.00 89.88 74 LYS A O 1
ATOM 598 N N . VAL A 1 75 ? 1.900 4.043 -15.175 1.00 90.56 75 VAL A N 1
ATOM 599 C CA . VAL A 1 75 ? 1.444 3.039 -14.211 1.00 90.56 75 VAL A CA 1
ATOM 600 C C . VAL A 1 75 ? 1.579 1.664 -14.856 1.00 90.56 75 VAL A C 1
ATOM 602 O O . VAL A 1 75 ? 0.897 1.358 -15.832 1.00 90.56 75 VAL A O 1
ATOM 605 N N . SER A 1 76 ? 2.502 0.863 -14.336 1.00 89.12 76 SER A N 1
ATOM 606 C CA . SER A 1 76 ? 2.763 -0.494 -14.807 1.00 89.12 76 SER A CA 1
ATOM 607 C C . SER A 1 76 ? 1.999 -1.533 -14.000 1.00 89.12 76 SER A C 1
ATOM 609 O O . SER A 1 76 ? 1.701 -2.596 -14.528 1.00 89.12 76 SER A O 1
ATOM 611 N N . THR A 1 77 ? 1.706 -1.239 -12.732 1.00 88.94 77 THR A N 1
ATOM 612 C CA . THR A 1 77 ? 1.064 -2.173 -11.802 1.00 88.94 77 THR A CA 1
ATOM 613 C C . THR A 1 77 ? 0.216 -1.387 -10.810 1.00 88.94 77 THR A C 1
ATOM 615 O O . THR A 1 77 ? 0.661 -0.360 -10.284 1.00 88.94 77 THR A O 1
ATOM 618 N N . LEU A 1 78 ? -0.991 -1.884 -10.547 1.00 92.62 78 LEU A N 1
ATOM 619 C CA . LEU A 1 78 ? -1.859 -1.413 -9.468 1.00 92.62 78 LEU A CA 1
ATOM 620 C C . LEU A 1 78 ? -1.938 -2.484 -8.387 1.00 92.62 78 LEU A C 1
ATOM 622 O O . LEU A 1 78 ? -2.127 -3.661 -8.689 1.00 92.62 78 LEU A O 1
ATOM 626 N N . ILE A 1 79 ? -1.794 -2.065 -7.137 1.00 91.06 79 ILE A N 1
ATOM 627 C CA . ILE A 1 79 ? -1.783 -2.943 -5.971 1.00 91.06 79 ILE A CA 1
ATOM 628 C C . ILE A 1 79 ? -2.816 -2.411 -4.980 1.00 91.06 79 ILE A C 1
ATOM 630 O O . ILE A 1 79 ? -2.679 -1.281 -4.517 1.00 91.06 79 ILE A O 1
ATOM 634 N N . LEU A 1 80 ? -3.838 -3.204 -4.667 1.00 92.75 80 LEU A N 1
ATOM 635 C CA . LEU A 1 80 ? -4.836 -2.906 -3.643 1.00 92.75 80 LEU A CA 1
ATOM 636 C C . LEU A 1 80 ? -4.751 -3.953 -2.532 1.00 92.75 80 LEU A C 1
ATOM 638 O O . LEU A 1 80 ? -4.994 -5.132 -2.789 1.00 92.75 80 LEU A O 1
ATOM 642 N N . LEU A 1 81 ? -4.418 -3.513 -1.318 1.00 90.44 81 LEU A N 1
ATOM 643 C CA . LEU A 1 81 ? -4.168 -4.396 -0.174 1.00 90.44 81 LEU A CA 1
ATOM 644 C C . LEU A 1 81 ? -4.841 -3.888 1.102 1.00 90.44 81 LEU A C 1
ATOM 646 O O . LEU A 1 81 ? -4.973 -2.672 1.312 1.00 90.44 81 LEU A O 1
ATOM 650 N N . THR A 1 82 ? -5.221 -4.825 1.967 1.00 89.12 82 THR A N 1
ATOM 651 C CA . THR A 1 82 ? -5.481 -4.579 3.392 1.00 89.12 82 THR A CA 1
ATOM 652 C C . THR A 1 82 ? -4.173 -4.480 4.183 1.00 89.12 82 THR A C 1
ATOM 654 O O . THR A 1 82 ? -3.088 -4.759 3.673 1.00 89.12 82 THR A O 1
ATOM 657 N N . GLU A 1 83 ? -4.261 -4.106 5.456 1.00 85.56 83 GLU A N 1
ATOM 658 C CA . GLU A 1 83 ? -3.125 -4.077 6.376 1.00 85.56 83 GLU A CA 1
ATOM 659 C C . GLU A 1 83 ? -2.431 -5.437 6.536 1.00 85.56 83 GLU A C 1
ATOM 661 O O . GLU A 1 83 ? -1.212 -5.499 6.694 1.00 85.56 83 GLU A O 1
ATOM 666 N N . SER A 1 84 ? -3.213 -6.516 6.508 1.00 84.38 84 SER A N 1
ATOM 667 C CA . SER A 1 84 ? -2.758 -7.889 6.728 1.00 84.38 84 SER A CA 1
ATOM 668 C C . SER A 1 84 ? -2.037 -8.435 5.497 1.00 84.38 84 SER A C 1
ATOM 670 O O . SER A 1 84 ? -1.082 -9.191 5.636 1.00 84.38 84 SER A O 1
ATOM 672 N N . GLU A 1 85 ? -2.433 -7.992 4.303 1.00 88.50 85 GLU A N 1
ATOM 673 C CA . GLU A 1 85 ? -1.872 -8.437 3.021 1.00 88.50 85 GLU A CA 1
ATOM 674 C C . GLU A 1 85 ? -0.608 -7.660 2.617 1.00 88.50 85 GLU A C 1
ATOM 676 O O . GLU A 1 85 ? 0.163 -8.097 1.763 1.00 88.50 85 GLU A O 1
ATOM 681 N N . ILE A 1 86 ? -0.354 -6.499 3.229 1.00 85.56 86 ILE A N 1
ATOM 682 C CA . ILE A 1 86 ? 0.822 -5.671 2.924 1.00 85.56 86 ILE A CA 1
ATOM 683 C C . ILE A 1 86 ? 2.134 -6.436 3.107 1.00 85.56 86 ILE A C 1
ATOM 685 O O . ILE A 1 86 ? 3.043 -6.268 2.296 1.00 85.56 86 ILE A O 1
ATOM 689 N N . MET A 1 87 ? 2.229 -7.286 4.130 1.00 80.56 87 MET A N 1
ATOM 690 C CA . MET A 1 87 ? 3.444 -8.053 4.428 1.00 80.56 87 MET A CA 1
ATOM 691 C C . MET A 1 87 ? 3.717 -9.178 3.418 1.00 80.56 87 MET A C 1
ATOM 693 O O . MET A 1 87 ? 4.860 -9.616 3.299 1.00 80.56 87 MET A O 1
ATOM 697 N N . ASP A 1 88 ? 2.701 -9.615 2.667 1.00 82.19 88 ASP A N 1
ATOM 698 C CA . ASP A 1 88 ? 2.855 -10.626 1.613 1.00 82.19 88 ASP A CA 1
ATOM 699 C C . ASP A 1 88 ? 3.521 -10.036 0.359 1.00 82.19 88 ASP A C 1
ATOM 701 O O . ASP A 1 88 ? 4.154 -10.746 -0.425 1.00 82.19 88 ASP A O 1
ATOM 705 N N . VAL A 1 89 ? 3.382 -8.721 0.166 1.00 82.00 89 VAL A N 1
ATOM 706 C CA . VAL A 1 89 ? 3.871 -7.999 -1.017 1.00 82.00 89 VAL A CA 1
ATOM 707 C C . VAL A 1 89 ? 5.126 -7.191 -0.701 1.00 82.00 89 VAL A C 1
ATOM 709 O O . VAL A 1 89 ? 6.071 -7.150 -1.494 1.00 82.00 89 VAL A O 1
ATOM 712 N N . PHE A 1 90 ? 5.151 -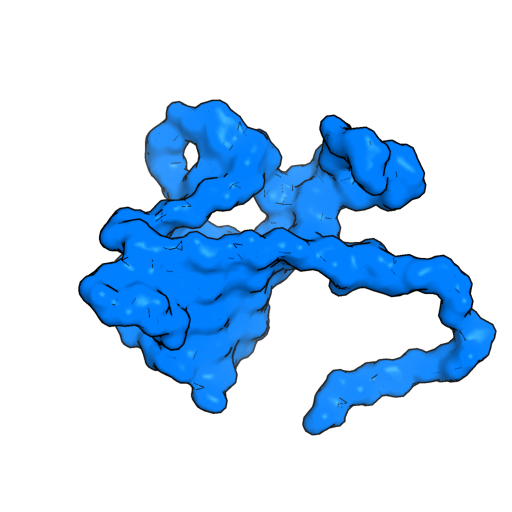6.548 0.462 1.00 82.25 90 PHE A N 1
ATOM 713 C CA . PHE A 1 90 ? 6.220 -5.665 0.884 1.00 82.25 90 PHE A CA 1
ATOM 714 C C . PHE A 1 90 ? 6.982 -6.261 2.076 1.00 82.25 90 PHE A C 1
ATOM 716 O O . PHE A 1 90 ? 6.402 -6.718 3.054 1.00 82.25 90 PHE A O 1
ATOM 723 N N . GLY A 1 91 ? 8.312 -6.203 2.023 1.00 75.44 91 GLY A N 1
ATOM 724 C CA . GLY A 1 91 ? 9.195 -6.527 3.142 1.00 75.44 91 GLY A CA 1
ATOM 725 C C . GLY A 1 91 ? 9.590 -5.284 3.941 1.00 75.44 91 GLY A C 1
ATOM 726 O O . GLY A 1 91 ? 9.643 -4.174 3.409 1.00 75.44 91 GLY A O 1
ATOM 727 N N . VAL A 1 92 ? 9.924 -5.457 5.221 1.00 66.88 92 VAL A N 1
ATOM 728 C CA . VAL A 1 92 ? 10.391 -4.355 6.081 1.00 66.88 92 VAL A CA 1
ATOM 729 C C . VAL A 1 92 ? 11.735 -3.822 5.577 1.00 66.88 92 VAL A C 1
ATOM 731 O O . VAL A 1 92 ? 12.664 -4.590 5.316 1.00 66.88 92 VAL A O 1
ATOM 734 N N . SER A 1 93 ? 11.859 -2.498 5.446 1.00 60.78 93 SER A N 1
ATOM 735 C CA . SER A 1 93 ? 13.146 -1.872 5.134 1.00 60.78 93 SER A CA 1
ATOM 736 C C . SER A 1 93 ? 14.102 -1.992 6.334 1.00 60.78 93 SER A C 1
ATOM 738 O O . SER A 1 93 ? 13.717 -1.650 7.451 1.00 60.78 93 SER A O 1
ATOM 740 N N . PRO A 1 94 ? 15.367 -2.409 6.144 1.00 47.72 94 PRO A N 1
ATOM 741 C CA . PRO A 1 94 ? 16.323 -2.605 7.240 1.00 47.72 94 PRO A CA 1
ATOM 742 C C . PRO A 1 94 ? 16.817 -1.300 7.893 1.00 47.72 94 PRO A C 1
ATOM 744 O O . PRO A 1 94 ? 17.580 -1.346 8.856 1.00 47.72 94 PRO A O 1
ATOM 747 N N . LYS A 1 95 ? 16.431 -0.124 7.379 1.00 51.56 95 LYS A N 1
ATOM 748 C CA . LYS A 1 95 ? 16.809 1.171 7.961 1.00 51.56 95 LYS A CA 1
ATOM 749 C C . LYS A 1 95 ? 15.719 1.657 8.909 1.00 51.56 95 LYS A C 1
ATOM 751 O O . LYS A 1 95 ? 14.630 2.002 8.466 1.00 51.56 95 LYS A O 1
ATOM 756 N N . ALA A 1 96 ? 16.048 1.744 10.196 1.00 45.62 96 ALA A N 1
ATOM 757 C CA . ALA A 1 96 ? 15.206 2.404 11.183 1.00 45.62 96 ALA A CA 1
ATOM 758 C C . ALA A 1 96 ? 15.077 3.892 10.825 1.00 45.62 96 ALA A C 1
ATOM 760 O O . ALA A 1 96 ? 16.030 4.665 10.933 1.00 45.62 96 ALA A O 1
ATOM 761 N N . THR A 1 97 ? 13.897 4.288 10.369 1.00 55.75 97 THR A N 1
ATOM 762 C CA . THR A 1 97 ? 13.529 5.685 10.151 1.00 55.75 97 THR A CA 1
ATOM 763 C C . THR A 1 97 ? 12.330 6.025 11.030 1.00 55.75 97 THR A C 1
ATOM 765 O O . THR A 1 97 ? 11.550 5.149 11.379 1.00 55.75 97 THR A O 1
ATOM 768 N N . ILE A 1 98 ? 12.141 7.311 11.357 1.00 59.47 98 ILE A N 1
ATOM 769 C CA . ILE A 1 98 ? 10.913 7.824 12.017 1.00 59.47 98 ILE A CA 1
ATOM 770 C C . ILE A 1 98 ? 9.651 7.458 11.201 1.00 59.47 98 ILE A C 1
ATOM 772 O O . ILE A 1 98 ? 8.534 7.459 11.707 1.00 59.47 98 ILE A O 1
ATOM 776 N N . LYS A 1 99 ? 9.848 7.139 9.919 1.00 67.44 99 LYS A N 1
ATOM 777 C CA . LYS A 1 99 ? 8.847 6.667 8.973 1.00 67.44 99 LYS A CA 1
ATOM 778 C C . LYS A 1 99 ? 8.926 5.152 8.809 1.00 67.44 99 LYS A C 1
ATOM 780 O O . LYS A 1 99 ? 10.019 4.598 8.702 1.00 67.44 99 LYS A O 1
ATOM 785 N N . TYR A 1 100 ? 7.777 4.507 8.712 1.00 68.38 100 TYR A N 1
ATOM 786 C CA . TYR A 1 100 ? 7.636 3.115 8.345 1.00 68.38 100 TYR A CA 1
ATOM 787 C C . TYR A 1 100 ? 7.746 2.979 6.824 1.00 68.38 100 TYR A C 1
ATOM 789 O O . TYR A 1 100 ? 6.894 3.443 6.066 1.00 68.38 100 TYR A O 1
ATOM 797 N N . GLN A 1 101 ? 8.843 2.381 6.373 1.00 74.75 101 GLN A N 1
ATOM 798 C CA . GLN A 1 101 ? 9.153 2.191 4.963 1.00 74.75 101 GLN A CA 1
ATOM 799 C C . GLN A 1 101 ? 9.222 0.706 4.640 1.00 74.75 101 GLN A C 1
ATOM 801 O O . GLN A 1 101 ? 9.908 -0.050 5.333 1.00 74.75 101 GLN A O 1
ATOM 806 N N . MET A 1 102 ? 8.579 0.298 3.551 1.00 71.31 102 MET A N 1
ATOM 807 C CA . MET A 1 102 ? 8.625 -1.090 3.105 1.00 71.31 102 MET A CA 1
ATOM 808 C C . MET A 1 102 ? 9.124 -1.207 1.676 1.00 71.31 102 MET A C 1
ATOM 810 O O . MET A 1 102 ? 8.769 -0.404 0.815 1.00 71.31 102 MET A O 1
ATOM 814 N N . GLY A 1 103 ? 9.974 -2.200 1.437 1.00 78.94 103 GLY A N 1
ATOM 815 C CA . GLY A 1 103 ? 10.532 -2.511 0.132 1.00 78.94 103 GLY A CA 1
ATOM 816 C C . GLY A 1 103 ? 9.713 -3.566 -0.602 1.00 78.94 103 GLY A C 1
ATOM 817 O O . GLY A 1 103 ? 9.185 -4.478 0.018 1.00 78.94 103 GLY A O 1
ATOM 818 N N . ILE A 1 104 ? 9.671 -3.499 -1.925 1.00 81.75 104 ILE A N 1
ATOM 819 C CA . ILE A 1 104 ? 9.185 -4.585 -2.784 1.00 81.75 104 ILE A CA 1
ATOM 820 C C . ILE A 1 104 ? 10.315 -5.033 -3.711 1.00 81.75 104 ILE A C 1
ATOM 822 O O . ILE A 1 104 ? 11.175 -4.240 -4.107 1.00 81.75 104 ILE A O 1
ATOM 826 N N . SER A 1 105 ? 10.382 -6.332 -4.001 1.00 83.94 105 SER A N 1
ATOM 827 C CA . SER A 1 105 ? 11.502 -6.877 -4.770 1.00 83.94 105 SER A CA 1
ATOM 828 C C . SER A 1 105 ? 11.370 -6.560 -6.262 1.00 83.94 105 SER A C 1
ATOM 830 O O . SER A 1 105 ? 10.275 -6.548 -6.822 1.00 83.94 105 SER A O 1
ATOM 832 N N . LYS A 1 106 ? 12.506 -6.354 -6.940 1.00 81.62 106 LYS A N 1
ATOM 833 C CA . LYS A 1 106 ? 12.524 -6.099 -8.390 1.00 81.62 106 LYS A CA 1
ATOM 834 C C . LYS A 1 106 ? 11.904 -7.252 -9.185 1.00 81.62 106 LYS A C 1
ATOM 836 O O . LYS A 1 106 ? 11.107 -7.006 -10.082 1.00 81.62 106 LYS A O 1
ATOM 841 N N . LYS A 1 107 ? 12.242 -8.492 -8.811 1.00 86.06 107 LYS A N 1
ATOM 842 C CA . LYS A 1 107 ? 11.699 -9.715 -9.415 1.00 86.06 107 LYS A CA 1
ATOM 843 C C . LYS A 1 107 ? 10.171 -9.733 -9.345 1.00 86.06 107 LYS A C 1
ATOM 845 O O . LYS A 1 107 ? 9.520 -9.972 -10.353 1.00 86.06 107 LYS A O 1
ATOM 850 N N . TRP A 1 108 ? 9.611 -9.406 -8.180 1.00 87.75 108 TRP A N 1
ATOM 851 C CA . TRP A 1 108 ? 8.163 -9.348 -7.999 1.00 87.75 108 TRP A CA 1
ATOM 852 C C . TRP A 1 108 ? 7.515 -8.332 -8.948 1.00 87.75 108 TRP A C 1
ATOM 854 O O . TRP A 1 108 ? 6.525 -8.649 -9.603 1.00 87.75 108 TRP A O 1
ATOM 864 N N . CYS A 1 109 ? 8.097 -7.134 -9.083 1.00 83.69 109 CYS A N 1
ATOM 865 C CA . CYS A 1 109 ? 7.577 -6.107 -9.991 1.00 83.69 109 CYS A CA 1
ATOM 866 C C . CYS A 1 109 ? 7.608 -6.547 -11.460 1.00 83.69 109 CYS A C 1
ATOM 868 O O . CYS A 1 109 ? 6.668 -6.262 -12.198 1.00 83.69 109 CYS A O 1
ATOM 870 N N . GLU A 1 110 ? 8.670 -7.233 -11.883 1.00 87.12 110 GLU A N 1
ATOM 871 C CA . GLU A 1 110 ? 8.790 -7.776 -13.242 1.00 87.12 110 GLU A CA 1
ATOM 872 C C . GLU A 1 110 ? 7.728 -8.863 -13.502 1.00 87.12 110 GLU A C 1
ATOM 874 O O . GLU A 1 110 ? 7.068 -8.848 -14.539 1.00 87.12 110 GLU A O 1
ATOM 879 N N . GLU A 1 111 ? 7.484 -9.756 -12.537 1.00 88.56 111 GLU A N 1
ATOM 880 C CA . GLU A 1 111 ? 6.467 -10.819 -12.632 1.00 88.56 111 GLU A CA 1
ATOM 881 C C . GLU A 1 111 ? 5.020 -10.290 -12.688 1.00 88.56 111 GLU A C 1
ATOM 883 O O . GLU A 1 111 ? 4.136 -10.935 -13.268 1.00 88.56 111 GLU A O 1
ATOM 888 N N . HIS A 1 112 ? 4.769 -9.118 -12.100 1.00 87.94 112 HIS A N 1
ATOM 889 C CA . HIS A 1 112 ? 3.439 -8.505 -11.975 1.00 87.94 112 HIS A CA 1
ATOM 890 C C . HIS A 1 112 ? 3.262 -7.258 -12.853 1.00 87.94 1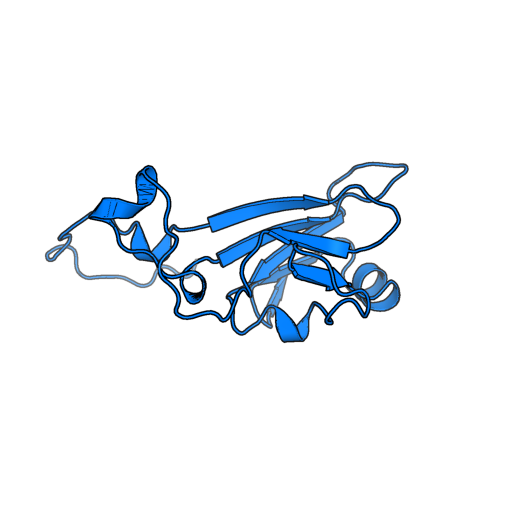12 HIS A C 1
ATOM 892 O O . HIS A 1 112 ? 2.320 -6.47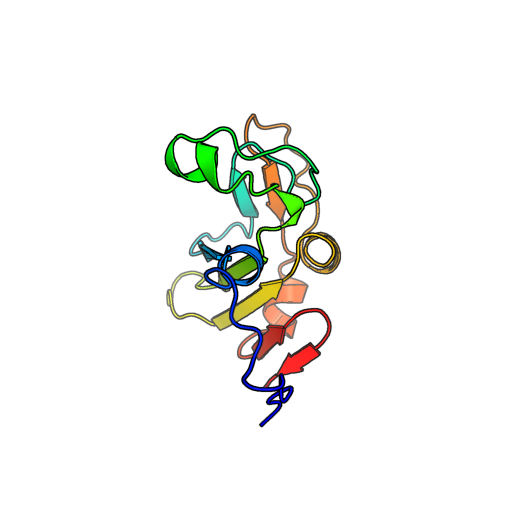8 -12.675 1.00 87.94 112 HIS A O 1
ATOM 898 N N . GLN A 1 113 ? 4.147 -7.062 -13.829 1.00 87.75 113 GLN A N 1
ATOM 899 C CA . GLN A 1 113 ? 4.030 -5.973 -14.787 1.00 87.75 113 GLN A CA 1
ATOM 900 C C . GLN A 1 113 ? 2.765 -6.129 -15.646 1.00 87.75 113 GLN A C 1
ATOM 902 O O . GLN A 1 113 ? 2.488 -7.200 -16.183 1.00 87.75 113 GLN A O 1
ATOM 907 N N . GLY A 1 114 ? 2.014 -5.0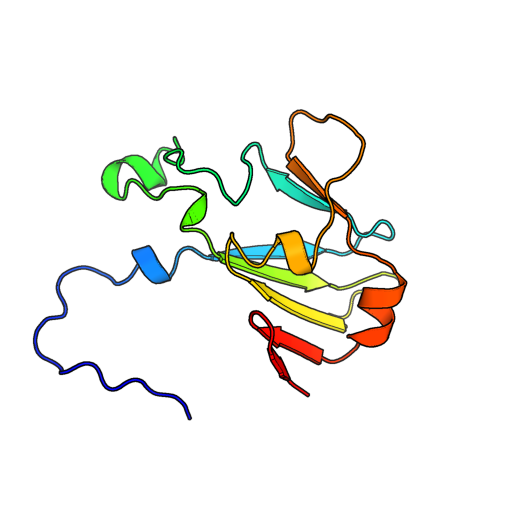36 -15.795 1.00 86.62 114 GLY A N 1
ATOM 908 C CA . GLY A 1 114 ? 0.771 -4.980 -16.565 1.00 86.62 114 GLY A CA 1
ATOM 909 C C . GLY A 1 114 ? -0.436 -5.590 -15.856 1.00 86.62 114 GLY A C 1
ATOM 910 O O . GLY A 1 114 ? -1.478 -5.720 -16.483 1.00 86.62 114 GLY A O 1
ATOM 911 N N . LYS A 1 115 ? -0.306 -5.973 -14.581 1.00 88.81 115 LYS A N 1
ATOM 912 C CA . LYS A 1 115 ? -1.357 -6.662 -13.823 1.00 88.81 115 LYS A CA 1
ATOM 913 C C . LYS A 1 115 ? -1.925 -5.773 -12.720 1.00 88.81 115 LYS A C 1
ATOM 915 O O . LYS A 1 115 ? -1.260 -4.849 -12.236 1.00 88.81 115 LYS A O 1
ATOM 920 N N . MET A 1 116 ? -3.143 -6.089 -12.295 1.00 86.44 116 MET A N 1
ATOM 921 C CA . MET A 1 116 ? -3.733 -5.555 -11.070 1.00 86.44 116 MET A CA 1
ATOM 922 C C . MET A 1 116 ? -3.746 -6.642 -9.998 1.00 86.44 116 MET A C 1
ATOM 924 O O . MET A 1 116 ? -4.228 -7.750 -10.231 1.00 86.44 116 MET A O 1
ATOM 928 N N . LEU A 1 117 ? -3.234 -6.312 -8.818 1.00 87.25 117 LEU A N 1
ATOM 929 C CA . LEU A 1 117 ? -3.296 -7.171 -7.646 1.00 87.25 117 LEU A CA 1
ATOM 930 C C . LEU A 1 117 ? -4.373 -6.658 -6.691 1.00 87.25 117 LEU A C 1
ATOM 932 O O . LEU A 1 117 ? -4.368 -5.480 -6.327 1.00 87.25 117 LEU A O 1
ATOM 936 N N . VAL A 1 118 ? -5.271 -7.550 -6.279 1.00 85.19 118 VAL A N 1
ATOM 937 C CA . VAL A 1 118 ? -6.284 -7.289 -5.250 1.00 85.19 118 VAL A CA 1
ATOM 938 C C . VAL A 1 118 ? -6.197 -8.411 -4.225 1.00 85.19 118 VAL A C 1
ATOM 940 O O . VAL A 1 118 ? -6.590 -9.546 -4.517 1.00 85.19 118 VAL A O 1
ATOM 943 N N . GLY A 1 119 ? -5.634 -8.107 -3.057 1.00 83.69 119 GLY A N 1
ATOM 944 C CA . GLY A 1 119 ? -5.243 -9.124 -2.083 1.00 83.69 119 GLY A CA 1
ATOM 945 C C . GLY A 1 119 ? -4.325 -10.176 -2.706 1.00 83.69 119 GLY A C 1
ATOM 946 O O . GLY A 1 119 ? -3.319 -9.842 -3.328 1.00 83.69 119 GLY A O 1
ATOM 947 N N . GLN A 1 120 ? -4.705 -11.451 -2.610 1.00 79.25 120 GLN A N 1
ATOM 948 C CA . GLN A 1 120 ? -3.963 -12.568 -3.221 1.00 79.25 120 GLN A CA 1
ATOM 949 C C . GLN A 1 120 ? -4.360 -12.871 -4.681 1.00 79.25 120 GLN A C 1
ATOM 951 O O . GLN A 1 120 ? -3.836 -13.806 -5.287 1.00 79.25 120 GLN A O 1
ATOM 956 N N . SER A 1 121 ? -5.291 -12.111 -5.266 1.00 82.56 121 SER A N 1
ATOM 957 C CA . SER A 1 121 ? -5.793 -12.348 -6.626 1.00 82.56 121 SER A CA 1
ATOM 958 C C . SER A 1 121 ? -5.121 -11.444 -7.657 1.00 82.56 121 SER A C 1
ATOM 960 O O . SER A 1 121 ? -5.012 -10.232 -7.461 1.00 82.56 121 SER A O 1
ATOM 962 N N . ILE A 1 122 ? -4.737 -12.027 -8.794 1.00 83.25 122 ILE A N 1
ATOM 963 C CA . ILE A 1 122 ? -4.108 -11.330 -9.921 1.00 83.25 122 ILE A CA 1
ATOM 964 C C . ILE A 1 122 ? -5.112 -11.204 -11.069 1.00 83.25 122 ILE A C 1
ATOM 966 O O . ILE A 1 122 ? -5.714 -12.193 -11.487 1.00 83.25 122 ILE A O 1
ATOM 970 N N . TRP A 1 123 ? -5.238 -9.995 -11.607 1.00 77.06 123 TRP A N 1
ATOM 971 C CA . TRP A 1 123 ? -6.121 -9.652 -12.716 1.00 77.06 123 TRP A CA 1
ATOM 972 C C . TRP A 1 123 ? -5.291 -9.183 -13.918 1.00 77.06 123 TRP A C 1
ATOM 974 O O . TRP A 1 123 ? -4.310 -8.450 -13.743 1.00 77.06 123 TRP A O 1
ATOM 984 N N . LEU A 1 124 ? -5.675 -9.651 -15.111 1.00 69.31 124 LEU A N 1
ATOM 985 C CA . LEU A 1 124 ? -5.051 -9.344 -16.406 1.00 69.31 124 LEU A CA 1
ATOM 986 C C . LEU A 1 124 ? -5.756 -8.183 -17.110 1.00 69.31 124 LEU A C 1
ATOM 988 O O . LEU A 1 124 ? -7.003 -8.114 -17.005 1.00 69.31 124 LEU A O 1
#

Radius of gyration: 16.34 Å; chains: 1; bounding box: 50×29×36 Å

pLDDT: mean 77.75, std 15.06, range [34.53, 92.75]

Secondary structure (DSSP, 8-state):
-------TT---S-GGGGT-EEEEEE--SS-EEE-TTS-TT---B--SGGGTTT--BGGG-EEEEEE--TTT----EEEEE-TTTHHHH-EEPSS--SS-EEE--HHHHHHTTT-EEETTEEE-

Foldseek 3Di:
DDDPDDPPPPPDDDPVLQVQEDEEEDADPFQKDWPFQDQQCFQQFPPDPVCPVVSHGSQSYWYWYFYQYPDRRDRFETEIDGSVLCVVAWDFDPDDDSIGMTGGDPVSCVVLTNWYHDRPDIHD

Organism: Trichodesmium erythraeum (strain IMS101) (NCBI:txid203124)